Protein AF-A0AA38MMP4-F1 (afdb_monomer)

Foldseek 3Di:
DDDQDPVNVVVVCVCVVVQKDWADPDAAPVRDDPDTDIDHPPKDKHKDFDPDDPDDADRRDTHIDMDTDDPDPPPPPPPPPPPDDDDPVVPDPPVVVVVVVVPDDPVPD

Solvent-accessible surface area (backbone atoms only — not comparable to full-atom values): 7325 Å² total; per-residue (Å²): 132,86,80,76,49,74,66,54,52,54,49,52,51,53,28,61,75,66,53,36,41,80,62,54,81,72,56,24,83,80,76,42,74,81,70,85,42,74,43,45,74,87,55,54,62,52,65,47,73,54,90,78,65,98,56,91,76,49,63,78,58,64,55,73,39,72,50,70,66,78,88,73,82,72,79,79,74,68,82,75,63,84,84,55,89,80,78,66,68,93,74,54,63,57,71,59,51,55,56,51,58,73,70,55,83,65,90,89,114

Nearest PDB structures (foldseek):
  6hiv-assembly1_DH  TM=1.834E-01  e=3.425E+00  Trypanosoma brucei brucei

Structure (mmCIF, N/CA/C/O backbone):
data_AF-A0AA38MMP4-F1
#
_entry.id   AF-A0AA38MMP4-F1
#
loop_
_atom_site.group_PDB
_atom_site.id
_atom_site.type_symbol
_atom_site.label_atom_id
_atom_site.label_alt_id
_atom_site.label_comp_i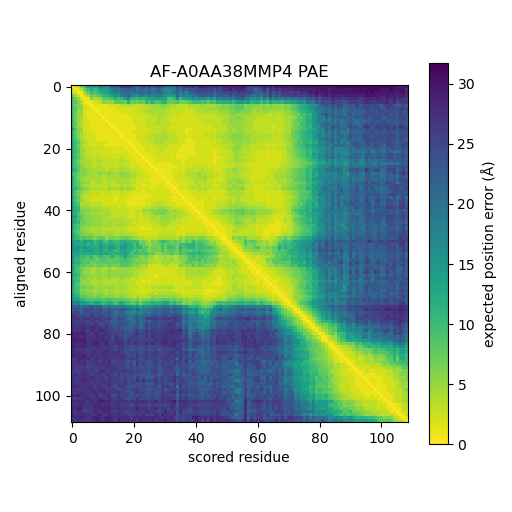d
_atom_site.label_asym_id
_atom_site.label_entity_id
_atom_site.label_seq_id
_atom_site.pdbx_PDB_ins_code
_atom_site.Cartn_x
_atom_site.Cartn_y
_atom_site.Cartn_z
_atom_site.occupancy
_atom_site.B_iso_or_equiv
_atom_site.auth_seq_id
_atom_site.auth_comp_id
_atom_site.auth_asym_id
_atom_site.auth_atom_id
_atom_site.pdbx_PDB_model_num
ATOM 1 N N . MET A 1 1 ? -15.309 -1.506 25.706 1.00 39.66 1 MET A N 1
ATOM 2 C CA . MET A 1 1 ? -14.168 -2.327 25.247 1.00 39.66 1 MET A CA 1
ATOM 3 C C . MET A 1 1 ? -14.680 -3.248 24.156 1.00 39.66 1 MET A C 1
ATOM 5 O O . MET A 1 1 ? -15.533 -4.074 24.450 1.00 39.66 1 MET A O 1
ATOM 9 N N . ALA A 1 2 ? -14.272 -3.042 22.904 1.00 48.97 2 ALA A N 1
ATOM 10 C CA . ALA A 1 2 ? -14.701 -3.901 21.803 1.00 48.97 2 ALA A CA 1
ATOM 11 C C . ALA A 1 2 ? -14.004 -5.264 21.924 1.00 48.97 2 ALA A C 1
ATOM 13 O O . ALA A 1 2 ? -12.783 -5.330 22.045 1.00 48.97 2 ALA A O 1
ATOM 14 N N . THR A 1 3 ? -14.778 -6.344 21.938 1.00 51.62 3 THR A N 1
ATOM 15 C CA . THR A 1 3 ? -14.273 -7.721 21.940 1.00 51.62 3 THR A CA 1
ATOM 16 C C . THR A 1 3 ? -13.547 -7.993 20.622 1.00 51.62 3 THR A C 1
ATOM 18 O O . THR A 1 3 ? -14.164 -7.871 19.560 1.00 51.62 3 THR A O 1
ATOM 21 N N . SER A 1 4 ? -12.254 -8.336 20.658 1.00 65.44 4 SER A N 1
ATOM 22 C CA . SER A 1 4 ? -11.510 -8.665 19.438 1.00 65.44 4 SER A CA 1
ATOM 23 C C . SER A 1 4 ? -12.088 -9.934 18.806 1.00 65.44 4 SER A C 1
ATOM 25 O O . SER A 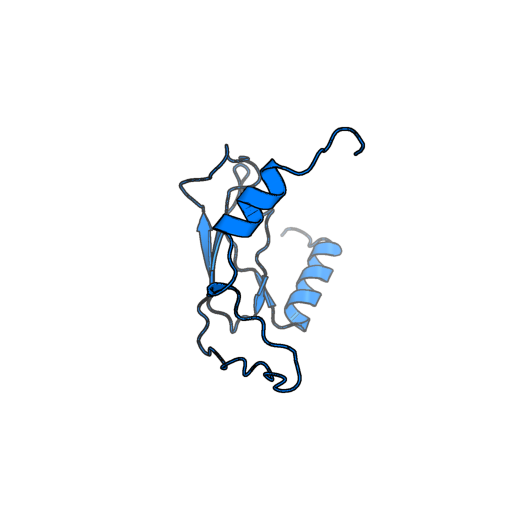1 4 ? -12.324 -10.936 19.481 1.00 65.44 4 SER A O 1
ATOM 27 N N . SER A 1 5 ? -12.363 -9.894 17.501 1.00 84.88 5 SER A N 1
ATOM 28 C CA . SER A 1 5 ? -12.819 -11.085 16.777 1.00 84.88 5 SER A CA 1
ATOM 29 C C . SER A 1 5 ? -11.693 -12.124 16.699 1.00 84.88 5 SER A C 1
ATOM 31 O O . SER A 1 5 ? -10.516 -11.759 16.729 1.00 84.88 5 SER A O 1
ATOM 33 N N . SER A 1 6 ? -12.021 -13.409 16.520 1.00 90.50 6 SER A N 1
ATOM 34 C CA . SER A 1 6 ? -11.009 -14.466 16.336 1.00 90.50 6 SER A CA 1
ATOM 35 C C . SER A 1 6 ? -10.036 -14.160 15.189 1.00 90.50 6 SER A C 1
ATOM 37 O O . SER A 1 6 ? -8.842 -14.426 15.302 1.00 90.50 6 SER A O 1
ATOM 39 N N . LYS A 1 7 ? -10.529 -13.527 14.116 1.00 92.19 7 LYS A N 1
ATOM 40 C CA . LYS A 1 7 ? -9.718 -13.066 12.980 1.00 92.19 7 LYS A CA 1
ATOM 41 C C . LYS A 1 7 ? -8.766 -11.940 13.374 1.00 92.19 7 LYS A C 1
ATOM 43 O O . LYS A 1 7 ? -7.614 -11.953 12.961 1.00 92.19 7 LYS A O 1
ATOM 48 N N . THR A 1 8 ? -9.232 -10.992 14.185 1.00 91.31 8 THR A N 1
ATOM 49 C CA . THR A 1 8 ? -8.406 -9.888 14.693 1.00 91.31 8 THR A CA 1
ATOM 50 C C . THR A 1 8 ? -7.266 -10.430 15.544 1.00 91.31 8 THR A C 1
ATOM 52 O O . THR A 1 8 ? -6.122 -10.056 15.331 1.00 91.31 8 THR A O 1
ATOM 55 N N . THR A 1 9 ? -7.559 -11.359 16.454 1.00 95.00 9 THR A N 1
ATOM 56 C CA . THR A 1 9 ? -6.532 -11.993 17.288 1.00 95.00 9 THR A CA 1
ATOM 57 C C . THR A 1 9 ? -5.530 -12.782 16.443 1.00 95.00 9 THR A C 1
ATOM 59 O O . THR A 1 9 ? -4.330 -12.661 16.657 1.00 95.00 9 THR A O 1
ATOM 62 N N . ALA A 1 10 ? -5.993 -13.546 15.447 1.00 96.19 10 ALA A N 1
ATOM 63 C CA . ALA A 1 10 ? -5.103 -14.277 14.546 1.00 96.19 10 ALA A CA 1
ATOM 64 C C . ALA A 1 10 ? -4.190 -13.342 13.736 1.00 96.19 10 ALA A C 1
ATOM 66 O O . ALA A 1 10 ? -3.001 -13.622 13.597 1.00 96.19 10 ALA A O 1
ATOM 67 N N . LEU A 1 11 ? -4.730 -12.223 13.241 1.00 94.00 11 LEU A N 1
ATOM 68 C CA . LEU A 1 11 ? -3.950 -11.211 12.536 1.00 94.00 11 LEU A CA 1
ATOM 69 C C . LEU A 1 11 ? -2.907 -10.574 13.459 1.00 94.00 11 LEU A C 1
ATOM 71 O O . LEU A 1 11 ? -1.745 -10.520 13.084 1.00 94.00 11 LEU A O 1
ATOM 75 N N . LEU A 1 12 ? -3.294 -10.138 14.661 1.00 94.75 12 LEU A N 1
ATOM 76 C CA . LEU A 1 12 ? -2.362 -9.536 15.621 1.00 94.75 12 LEU A CA 1
ATOM 77 C C . LEU A 1 12 ? -1.233 -10.506 15.985 1.00 94.75 12 LEU A C 1
ATOM 79 O O . LEU A 1 12 ? -0.071 -10.142 15.876 1.00 94.75 12 LEU A O 1
ATOM 83 N N . ASN A 1 13 ? -1.559 -11.770 16.266 1.00 96.31 13 ASN A N 1
ATOM 84 C CA . ASN A 1 13 ? -0.550 -12.797 16.526 1.00 96.31 13 ASN A CA 1
ATOM 85 C C . ASN A 1 13 ? 0.406 -12.988 15.339 1.00 96.31 13 ASN A C 1
ATOM 87 O O . ASN A 1 13 ? 1.601 -13.187 15.538 1.00 96.31 13 ASN A O 1
ATOM 91 N N . PHE A 1 14 ? -0.107 -12.951 14.104 1.00 96.06 14 PHE A N 1
ATOM 92 C CA . PHE A 1 14 ? 0.722 -13.039 12.903 1.00 96.06 14 PHE A CA 1
ATOM 93 C C . PHE A 1 14 ? 1.666 -11.837 12.775 1.00 96.06 14 PHE A C 1
ATOM 95 O O . PHE A 1 14 ? 2.835 -12.021 12.437 1.00 96.06 14 PHE A O 1
ATOM 102 N N . LEU A 1 15 ? 1.178 -10.626 13.045 1.00 96.44 15 LEU A N 1
ATOM 103 C CA . LEU A 1 15 ? 1.994 -9.415 12.997 1.00 96.44 15 LEU A CA 1
ATOM 104 C C . LEU A 1 15 ? 3.089 -9.445 14.061 1.00 96.44 15 LEU A C 1
ATOM 106 O O . LEU A 1 15 ? 4.262 -9.291 13.723 1.00 96.44 15 LEU A O 1
ATOM 110 N N . ASP A 1 16 ? 2.718 -9.759 15.300 1.00 95.56 16 ASP A N 1
ATOM 111 C CA . ASP A 1 16 ? 3.638 -9.841 16.432 1.00 95.56 16 ASP A CA 1
ATOM 112 C C . ASP A 1 16 ? 4.719 -10.905 16.195 1.00 95.56 16 ASP A C 1
ATOM 114 O O . ASP A 1 16 ? 5.907 -10.638 16.369 1.00 95.56 16 ASP A O 1
ATOM 118 N N . PHE A 1 17 ? 4.330 -12.098 15.726 1.00 97.06 17 PHE A N 1
ATOM 119 C CA . PHE A 1 17 ? 5.267 -13.192 15.445 1.00 97.06 17 PHE A CA 1
ATOM 120 C C . PHE A 1 17 ? 6.314 -12.825 14.383 1.00 97.06 17 PHE A C 1
ATOM 122 O O . PHE A 1 17 ? 7.448 -13.295 14.450 1.00 97.06 17 PHE A O 1
ATOM 129 N N . ASN A 1 18 ? 5.946 -11.991 13.408 1.00 96.56 18 ASN A N 1
ATOM 130 C CA . ASN A 1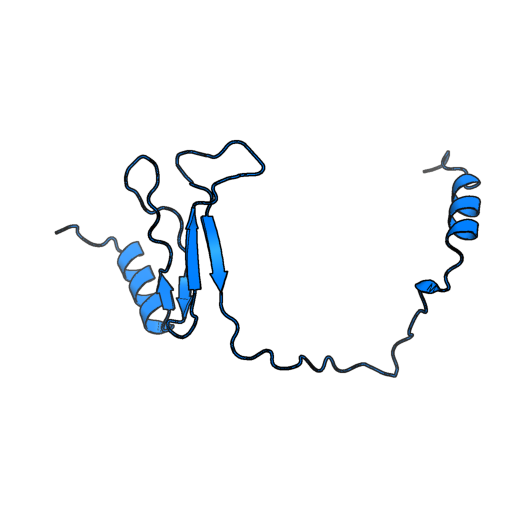 18 ? 6.828 -11.579 12.314 1.00 96.56 18 ASN A CA 1
ATOM 131 C C . ASN A 1 18 ? 7.473 -10.199 12.538 1.00 96.56 18 ASN A C 1
ATOM 133 O O . ASN A 1 18 ? 8.121 -9.689 11.622 1.00 96.56 18 ASN A O 1
ATOM 137 N N . CYS A 1 19 ? 7.304 -9.586 13.717 1.00 95.31 19 CYS A N 1
ATOM 138 C CA . CYS A 1 19 ? 7.762 -8.222 14.012 1.00 95.31 19 CYS A CA 1
ATOM 139 C C . CYS A 1 19 ? 7.264 -7.185 12.983 1.00 95.31 19 CYS A C 1
ATOM 141 O O . CYS A 1 19 ? 8.003 -6.292 12.557 1.00 95.31 19 CYS A O 1
ATOM 143 N N . LEU A 1 20 ? 6.014 -7.337 12.545 1.00 96.25 20 LEU A N 1
ATOM 144 C CA . LEU A 1 20 ? 5.356 -6.450 11.596 1.00 96.25 20 LEU A CA 1
ATOM 145 C C . LEU A 1 20 ? 4.424 -5.488 12.329 1.00 96.25 20 LEU A C 1
ATOM 147 O O . LEU A 1 20 ? 3.783 -5.844 13.313 1.00 96.25 20 LEU A O 1
ATOM 151 N N . CYS A 1 21 ? 4.270 -4.289 11.785 1.00 94.81 21 CYS A N 1
ATOM 152 C CA . CYS A 1 21 ? 3.335 -3.291 12.271 1.00 94.81 21 CYS A CA 1
ATOM 153 C C . CYS A 1 21 ? 2.488 -2.731 11.127 1.00 94.81 21 CYS A C 1
ATOM 155 O O . CYS A 1 21 ? 2.882 -2.713 9.957 1.00 94.81 21 CYS A O 1
ATOM 157 N N . GLN A 1 22 ? 1.296 -2.262 11.480 1.00 95.00 22 GLN A N 1
ATOM 158 C CA . GLN A 1 22 ? 0.409 -1.569 10.561 1.00 95.00 22 GLN A CA 1
ATOM 159 C C . GLN A 1 22 ? 0.799 -0.077 10.527 1.00 95.00 22 GLN A C 1
ATOM 161 O O . GLN A 1 22 ? 0.941 0.553 11.577 1.00 95.00 22 GLN A O 1
ATOM 166 N N . LYS A 1 23 ? 1.005 0.483 9.329 1.00 95.38 23 LYS A N 1
ATOM 167 C CA . LYS A 1 23 ? 1.423 1.882 9.117 1.00 95.38 23 LYS A CA 1
ATOM 168 C C . LYS A 1 23 ? 0.277 2.816 8.715 1.00 95.38 23 LYS A C 1
ATOM 170 O O . LYS A 1 23 ? 0.308 3.991 9.079 1.00 95.38 23 LYS A O 1
ATOM 175 N N . ASN A 1 24 ? -0.712 2.333 7.958 1.00 95.88 24 ASN A N 1
ATOM 176 C CA . ASN A 1 24 ? -1.800 3.176 7.454 1.00 95.88 24 ASN A CA 1
ATOM 177 C C . ASN A 1 24 ? -2.786 3.586 8.564 1.00 95.88 24 ASN A C 1
ATOM 179 O O . ASN A 1 24 ? -3.463 2.747 9.148 1.00 95.88 24 ASN A O 1
ATOM 183 N N . LYS A 1 25 ? -2.954 4.888 8.791 1.00 95.00 25 LYS A N 1
ATOM 184 C CA . LYS A 1 25 ? -3.917 5.430 9.770 1.00 95.00 25 LYS A CA 1
ATOM 185 C C . LYS A 1 25 ? -5.085 6.182 9.128 1.00 95.00 25 LYS A C 1
ATOM 187 O O . LYS A 1 25 ? -5.870 6.799 9.841 1.00 95.00 25 LYS A O 1
ATOM 192 N N . ILE A 1 26 ? -5.186 6.165 7.801 1.00 94.81 26 ILE A N 1
ATOM 193 C CA . ILE A 1 26 ? -6.197 6.919 7.063 1.00 94.81 26 ILE A CA 1
ATOM 194 C C . ILE A 1 26 ? -7.515 6.153 7.103 1.00 94.81 26 ILE A C 1
ATOM 196 O O . ILE A 1 26 ? -7.594 4.995 6.695 1.00 94.81 26 ILE A O 1
ATOM 200 N N . LEU A 1 27 ? -8.539 6.819 7.627 1.00 95.00 27 LEU A N 1
ATOM 201 C CA . LEU A 1 27 ? -9.897 6.304 7.703 1.00 95.00 27 LEU A CA 1
ATOM 202 C C . LEU A 1 27 ? -10.673 6.706 6.448 1.00 95.00 27 LEU A C 1
ATOM 204 O O . LEU A 1 27 ? -10.423 7.757 5.855 1.00 95.00 27 LEU A O 1
ATOM 208 N N . ASN A 1 28 ? -11.631 5.874 6.059 1.00 93.62 28 ASN A N 1
ATOM 209 C CA . ASN A 1 28 ? -12.578 6.223 5.008 1.00 93.62 28 ASN A CA 1
ATOM 210 C C . ASN A 1 28 ? -13.682 7.169 5.517 1.00 93.62 28 ASN A C 1
ATOM 212 O O . ASN A 1 28 ? -13.692 7.568 6.681 1.00 93.62 28 ASN A O 1
ATOM 216 N N . LEU A 1 29 ? -14.657 7.475 4.654 1.00 93.25 29 LEU A N 1
ATOM 217 C CA . LEU A 1 29 ? -15.784 8.372 4.960 1.00 93.25 29 LEU A CA 1
ATOM 218 C C . LEU A 1 29 ? -16.620 7.969 6.196 1.00 93.25 29 LEU A C 1
ATOM 220 O O . LEU A 1 29 ? -17.363 8.789 6.725 1.00 93.25 29 LEU A O 1
ATOM 224 N N . ASN A 1 30 ? -16.527 6.707 6.630 1.00 95.81 30 ASN A N 1
ATOM 225 C CA . ASN A 1 30 ? -17.275 6.139 7.751 1.00 95.81 30 ASN A CA 1
ATOM 226 C C . ASN A 1 30 ? -16.410 5.963 9.014 1.00 95.81 30 ASN A C 1
ATOM 228 O O . ASN A 1 30 ? -16.765 5.152 9.873 1.00 95.81 30 ASN A O 1
ATOM 232 N N . ASP A 1 31 ? -15.256 6.632 9.099 1.00 94.81 31 ASP A N 1
ATOM 233 C CA . ASP A 1 31 ? -14.274 6.485 10.183 1.00 94.81 31 ASP A CA 1
ATOM 234 C C . ASP A 1 31 ? -13.762 5.041 10.357 1.00 94.81 31 ASP A C 1
ATOM 236 O O . ASP A 1 31 ? -13.431 4.591 11.459 1.00 94.81 31 ASP A O 1
ATOM 240 N N . ARG A 1 32 ? -13.699 4.274 9.259 1.00 93.56 32 ARG A N 1
ATOM 241 C CA . ARG A 1 32 ? -13.216 2.884 9.263 1.00 93.56 32 ARG A CA 1
ATOM 242 C C . ARG A 1 32 ? -11.879 2.763 8.551 1.00 93.56 32 ARG A C 1
ATOM 244 O O . ARG A 1 32 ? -11.697 3.288 7.457 1.00 93.56 32 ARG A O 1
ATOM 251 N N . LEU A 1 33 ? -10.979 1.991 9.153 1.00 92.50 33 LEU A N 1
ATOM 252 C CA . LEU A 1 33 ? -9.737 1.545 8.533 1.00 92.50 33 LEU A CA 1
ATOM 253 C C . LEU A 1 33 ? -9.992 0.211 7.824 1.00 92.50 33 LEU A C 1
ATOM 255 O O . LEU A 1 33 ? -10.129 -0.820 8.485 1.00 92.50 33 LEU A O 1
ATOM 259 N N . LEU A 1 34 ? -10.099 0.237 6.496 1.00 92.00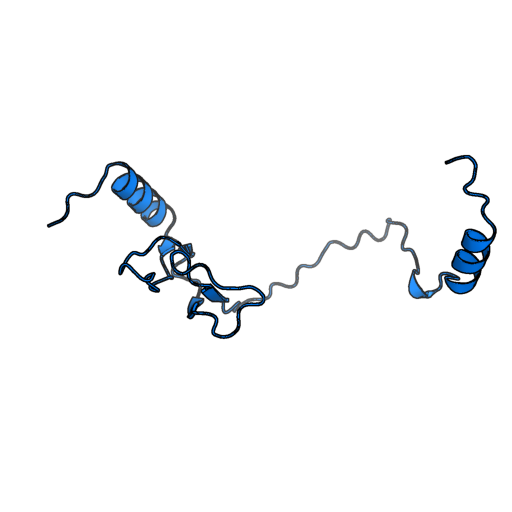 34 LEU A N 1
ATOM 260 C CA . LEU A 1 34 ? -10.318 -0.969 5.686 1.00 92.00 34 LEU A CA 1
ATOM 261 C C . LEU A 1 34 ? -9.037 -1.451 5.004 1.00 92.00 34 LEU A C 1
ATOM 263 O O . LEU A 1 34 ? -8.836 -2.656 4.861 1.00 92.00 34 LEU A O 1
ATOM 267 N N . ASP A 1 35 ? -8.152 -0.520 4.661 1.00 92.75 35 ASP A N 1
ATOM 268 C CA . ASP A 1 35 ? -6.922 -0.805 3.936 1.00 92.75 35 ASP A CA 1
ATOM 269 C C . ASP A 1 35 ? -5.732 -0.900 4.897 1.00 92.75 35 ASP A C 1
ATOM 271 O O . ASP A 1 35 ? -5.481 -0.013 5.723 1.00 92.75 35 ASP A O 1
ATOM 275 N N . LEU A 1 36 ? -4.981 -1.998 4.804 1.00 94.12 36 LEU A N 1
ATOM 276 C CA . LEU A 1 36 ? -3.847 -2.281 5.678 1.00 94.12 36 LEU A CA 1
ATOM 277 C C . LEU A 1 36 ? -2.536 -2.166 4.904 1.00 94.12 36 LEU A C 1
ATOM 279 O O . LEU A 1 36 ? -2.324 -2.866 3.920 1.00 94.12 36 LEU A O 1
ATOM 283 N N . ILE A 1 37 ? -1.627 -1.335 5.410 1.00 95.56 37 ILE A N 1
ATOM 284 C CA . ILE A 1 37 ? -0.230 -1.301 4.972 1.00 95.56 37 ILE A CA 1
ATOM 285 C C . ILE A 1 37 ? 0.595 -1.859 6.118 1.00 95.56 37 ILE A C 1
ATOM 287 O O . ILE A 1 37 ? 0.588 -1.288 7.208 1.00 95.56 37 ILE A O 1
ATOM 291 N N . ILE A 1 38 ? 1.250 -2.993 5.888 1.00 95.81 38 ILE A N 1
ATOM 292 C CA . ILE A 1 38 ? 1.953 -3.761 6.915 1.00 95.81 38 ILE A CA 1
ATOM 293 C C . ILE A 1 38 ? 3.416 -3.886 6.512 1.00 95.81 38 ILE A C 1
ATOM 295 O O . ILE A 1 38 ? 3.722 -4.289 5.392 1.00 95.81 38 ILE A O 1
ATOM 299 N N . THR A 1 39 ? 4.320 -3.548 7.424 1.00 94.75 39 THR A N 1
ATOM 300 C CA . THR A 1 39 ? 5.765 -3.646 7.198 1.00 94.75 39 THR A CA 1
ATOM 301 C C . THR A 1 39 ? 6.501 -3.849 8.517 1.00 94.75 39 THR A C 1
ATOM 303 O O . THR A 1 39 ? 5.911 -3.711 9.584 1.00 94.75 39 THR A O 1
ATOM 306 N N . SER A 1 40 ? 7.782 -4.197 8.455 1.00 93.25 40 SER A N 1
ATOM 307 C CA . SER A 1 40 ? 8.630 -4.303 9.645 1.00 93.25 40 SER A CA 1
ATOM 308 C C . SER A 1 40 ? 8.740 -2.954 10.361 1.00 93.25 40 SER A C 1
ATOM 310 O O . SER A 1 40 ? 8.808 -1.904 9.716 1.00 93.25 40 SER A O 1
ATOM 312 N N . ASP A 1 41 ? 8.855 -2.969 11.689 1.00 87.25 41 ASP A N 1
ATOM 313 C CA . ASP A 1 41 ? 9.142 -1.760 12.475 1.00 87.25 41 ASP A CA 1
ATOM 314 C C . ASP A 1 41 ? 10.456 -1.077 12.071 1.00 87.25 41 ASP A C 1
ATOM 316 O O . ASP A 1 41 ? 10.583 0.141 12.184 1.00 87.25 41 ASP A O 1
ATOM 320 N N . SER A 1 42 ? 11.414 -1.841 11.541 1.00 88.56 42 SER A N 1
ATOM 321 C CA . SER A 1 42 ? 12.688 -1.313 11.043 1.00 88.56 42 SER A CA 1
ATOM 322 C C . SER A 1 42 ? 12.573 -0.526 9.734 1.00 88.56 42 SER A C 1
ATOM 324 O O . SER A 1 42 ? 13.527 0.155 9.352 1.00 88.56 42 SER A O 1
ATOM 326 N N . ILE A 1 43 ? 11.437 -0.626 9.038 1.00 89.56 43 ILE A N 1
ATOM 327 C CA . ILE A 1 43 ? 11.189 0.086 7.790 1.00 89.56 43 ILE A CA 1
ATOM 328 C C . ILE A 1 43 ? 10.508 1.415 8.116 1.00 89.56 43 ILE A C 1
ATOM 330 O O . ILE A 1 43 ? 9.390 1.469 8.640 1.00 89.56 43 ILE A O 1
ATOM 334 N N . ASP A 1 44 ? 11.215 2.489 7.780 1.00 90.94 44 ASP A N 1
ATOM 335 C CA . ASP A 1 44 ? 10.709 3.850 7.851 1.00 90.94 44 ASP A CA 1
ATOM 336 C C . ASP A 1 44 ? 9.782 4.079 6.655 1.00 90.94 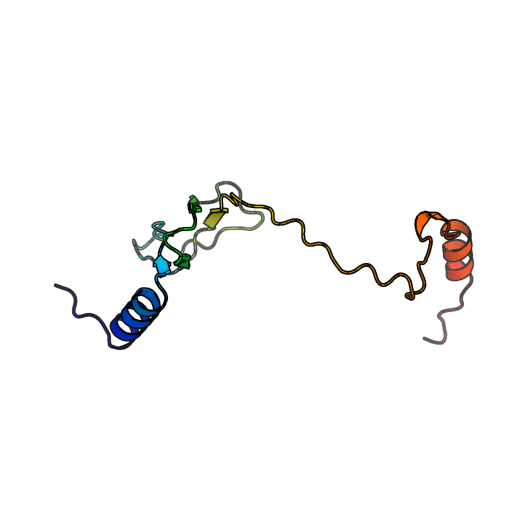44 ASP A C 1
ATOM 338 O O . ASP A 1 44 ? 10.223 4.084 5.502 1.00 90.94 44 ASP A O 1
ATOM 342 N N . ALA A 1 45 ? 8.484 4.141 6.947 1.00 93.38 45 ALA A N 1
ATOM 343 C CA . ALA A 1 45 ? 7.429 4.250 5.958 1.00 93.38 45 ALA A CA 1
ATOM 344 C C . ALA A 1 45 ? 6.403 5.296 6.386 1.00 93.38 45 ALA A C 1
ATOM 346 O O . ALA A 1 45 ? 5.900 5.260 7.515 1.00 93.38 45 ALA A O 1
ATOM 347 N N . THR A 1 46 ? 6.063 6.186 5.464 1.00 94.12 46 THR A N 1
ATOM 348 C CA . THR A 1 46 ? 5.013 7.192 5.619 1.00 94.12 46 THR A CA 1
ATOM 349 C C . THR A 1 46 ? 3.830 6.809 4.741 1.00 94.12 46 THR A C 1
ATOM 351 O O . THR A 1 46 ? 3.993 6.206 3.683 1.00 94.12 46 THR A O 1
ATOM 354 N N . VAL A 1 47 ? 2.619 7.108 5.209 1.00 95.62 47 VAL A N 1
ATOM 355 C CA . VAL A 1 47 ? 1.385 6.872 4.456 1.00 95.62 47 VAL A CA 1
ATOM 356 C C . VAL A 1 47 ? 0.573 8.158 4.470 1.00 95.62 47 VAL A C 1
ATOM 358 O O . VAL A 1 47 ? 0.312 8.717 5.538 1.00 95.62 47 VAL A O 1
ATOM 361 N N . SER A 1 48 ? 0.176 8.614 3.292 1.00 94.75 48 SER A N 1
ATOM 362 C CA . SER A 1 48 ? -0.628 9.810 3.054 1.00 94.75 48 SER A CA 1
ATOM 363 C C . SER A 1 48 ? -1.808 9.469 2.140 1.00 94.75 48 SER A C 1
ATOM 365 O O . SER A 1 48 ? -1.846 8.424 1.491 1.00 94.75 48 SER A O 1
ATOM 367 N N . ARG A 1 49 ? -2.826 10.336 2.116 1.00 92.88 49 ARG A N 1
ATOM 368 C CA . ARG A 1 49 ? -3.899 10.230 1.124 1.00 92.88 49 ARG A CA 1
ATOM 369 C C . ARG A 1 49 ? -3.422 10.914 -0.148 1.00 92.88 49 ARG A C 1
ATOM 371 O O . ARG A 1 49 ? -2.917 12.036 -0.078 1.00 92.88 49 ARG A O 1
ATOM 378 N N . LYS A 1 50 ? -3.618 10.272 -1.294 1.00 89.69 50 LYS A N 1
ATOM 379 C CA . LYS A 1 50 ? -3.295 10.867 -2.586 1.00 89.69 50 LYS 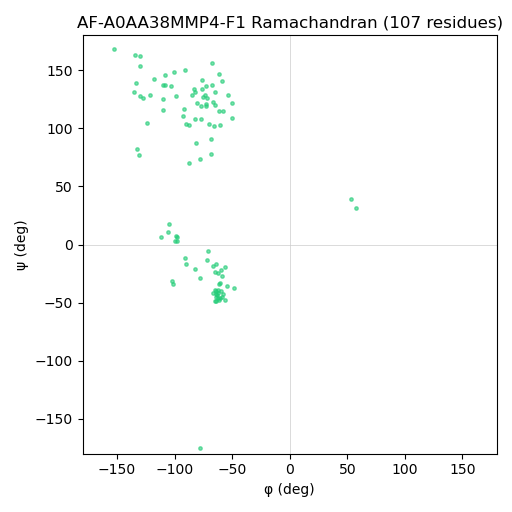A CA 1
ATOM 380 C C . LYS A 1 50 ? -4.327 11.939 -2.938 1.00 89.69 50 LYS A C 1
ATOM 382 O O . LYS A 1 50 ? -5.525 11.688 -2.883 1.00 89.69 50 LYS A O 1
ATOM 387 N N . ILE A 1 51 ? -3.850 13.134 -3.282 1.00 82.88 51 ILE A N 1
ATOM 388 C CA . ILE A 1 51 ? -4.696 14.322 -3.501 1.00 82.88 51 ILE A CA 1
ATOM 389 C C . ILE A 1 51 ? -5.147 14.440 -4.972 1.00 82.88 51 ILE A C 1
ATOM 391 O O . ILE A 1 51 ? -6.117 15.132 -5.258 1.00 82.88 51 ILE A O 1
ATOM 395 N N . ASP A 1 52 ? -4.481 13.733 -5.890 1.00 85.31 52 ASP A N 1
ATOM 396 C CA . ASP A 1 52 ? -4.768 13.749 -7.332 1.00 85.31 52 ASP A CA 1
ATOM 397 C C . ASP A 1 52 ? -4.834 12.312 -7.894 1.00 85.31 52 ASP A C 1
ATOM 399 O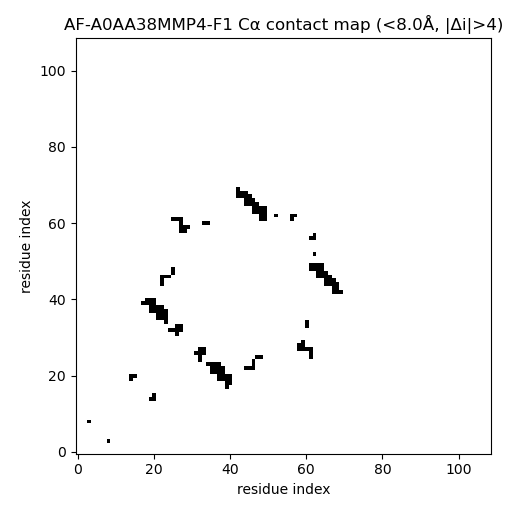 O . ASP A 1 52 ? -3.821 11.753 -8.345 1.00 85.31 52 ASP A O 1
ATOM 403 N N . PRO A 1 53 ? -5.979 11.623 -7.744 1.00 80.12 53 PRO A N 1
ATOM 404 C CA . PRO A 1 53 ? -6.161 10.278 -8.269 1.00 80.12 53 PRO A CA 1
ATOM 405 C C . PRO A 1 53 ? -6.396 10.310 -9.790 1.00 80.12 53 PRO A C 1
ATOM 407 O O . PRO A 1 53 ? -7.102 11.160 -10.316 1.00 80.12 53 PRO A O 1
ATOM 410 N N . VAL A 1 54 ? -5.827 9.337 -10.513 1.00 82.81 54 VAL A N 1
ATOM 411 C CA . VAL A 1 54 ? -5.939 9.226 -11.989 1.00 82.81 54 VAL A CA 1
ATOM 412 C C . VAL A 1 54 ? -7.374 8.908 -12.446 1.00 82.81 54 VAL A C 1
ATOM 414 O O . VAL A 1 54 ? -7.720 9.086 -13.611 1.00 82.81 54 VAL A O 1
ATOM 417 N N . VAL A 1 55 ? -8.203 8.415 -11.527 1.00 87.19 55 VAL A N 1
ATOM 418 C CA . VAL A 1 55 ? -9.610 8.057 -11.727 1.00 87.19 55 VAL A CA 1
ATOM 419 C C . VAL A 1 55 ? -10.436 8.602 -10.566 1.00 87.19 55 VAL A C 1
ATOM 421 O O . VAL A 1 55 ? -9.880 8.900 -9.508 1.00 87.19 55 VAL A O 1
ATOM 424 N N . ASP A 1 56 ? -11.753 8.681 -10.746 1.00 88.31 56 ASP A N 1
ATOM 425 C CA . ASP A 1 56 ? -12.671 9.054 -9.669 1.00 88.31 56 ASP A CA 1
ATOM 426 C C . ASP A 1 56 ? -12.465 8.151 -8.442 1.00 88.31 56 ASP A C 1
ATOM 428 O O . ASP A 1 56 ? -12.431 6.922 -8.541 1.00 88.31 56 ASP A O 1
ATOM 432 N N . GLU A 1 57 ? -12.289 8.773 -7.278 1.00 85.94 57 GLU A N 1
ATOM 433 C CA . GLU A 1 57 ? -11.948 8.074 -6.040 1.00 85.94 57 GLU A CA 1
ATOM 434 C C . GLU A 1 57 ? -13.174 7.364 -5.442 1.00 85.94 57 GLU A C 1
ATOM 436 O O . GLU A 1 57 ? -14.246 7.957 -5.292 1.00 85.94 57 GLU A O 1
ATOM 441 N N . ASP A 1 58 ? -13.005 6.103 -5.030 1.00 87.62 58 ASP A N 1
ATOM 442 C CA . ASP A 1 58 ? -13.992 5.419 -4.193 1.00 87.62 58 ASP A CA 1
ATOM 443 C C . ASP A 1 58 ? -13.940 5.997 -2.775 1.00 87.62 58 ASP A C 1
ATOM 445 O O . ASP A 1 58 ? -12.942 5.901 -2.062 1.00 87.62 58 ASP A O 1
ATOM 449 N N . SER A 1 59 ? -15.053 6.569 -2.327 1.00 85.00 59 SER A N 1
ATOM 450 C CA . SER A 1 59 ? -15.153 7.176 -1.002 1.00 85.00 59 SER A CA 1
ATOM 451 C C . SER A 1 59 ? -14.953 6.175 0.151 1.00 85.00 59 SER A C 1
ATOM 453 O O . SER A 1 59 ? -14.558 6.576 1.254 1.00 85.00 59 SER A O 1
ATOM 455 N N . HIS A 1 60 ? -15.206 4.879 -0.071 1.00 92.00 60 HIS A N 1
ATOM 456 C CA . HIS A 1 60 ? -14.996 3.827 0.930 1.00 92.00 60 HIS A CA 1
ATOM 457 C C . HIS A 1 60 ? -13.546 3.340 0.999 1.00 92.00 60 HIS A C 1
ATOM 459 O O . HIS A 1 60 ? -13.158 2.808 2.045 1.00 92.00 60 HIS A O 1
ATOM 465 N N . HIS A 1 61 ? -12.777 3.557 -0.069 1.00 90.38 61 HIS A N 1
ATOM 466 C CA . HIS A 1 61 ? -11.387 3.138 -0.235 1.00 90.38 61 HIS A CA 1
ATOM 467 C C . HIS A 1 61 ? -10.550 4.327 -0.725 1.00 90.38 61 HIS A C 1
ATOM 469 O O . HIS A 1 61 ? -10.249 4.423 -1.919 1.00 90.38 61 HIS A O 1
ATOM 475 N N . PRO A 1 62 ? -10.199 5.261 0.183 1.00 91.12 62 PRO A N 1
ATOM 476 C CA . PRO A 1 62 ? -9.428 6.435 -0.191 1.00 91.12 62 PRO A CA 1
ATOM 477 C C . PRO A 1 62 ? -8.088 6.019 -0.800 1.00 91.12 62 PRO A C 1
ATOM 479 O O . PRO A 1 62 ? -7.431 5.090 -0.327 1.00 91.12 62 PRO A O 1
ATOM 482 N N . CYS A 1 63 ? -7.659 6.730 -1.838 1.00 92.69 63 CYS A N 1
ATOM 483 C CA . CYS A 1 63 ? -6.397 6.448 -2.498 1.00 92.69 63 CYS A CA 1
ATOM 484 C C . CYS A 1 63 ? -5.240 6.743 -1.535 1.00 92.69 63 CYS A C 1
ATOM 486 O O . CYS A 1 63 ? -5.106 7.858 -1.024 1.00 92.69 63 CYS A O 1
ATOM 488 N N . LEU A 1 64 ? -4.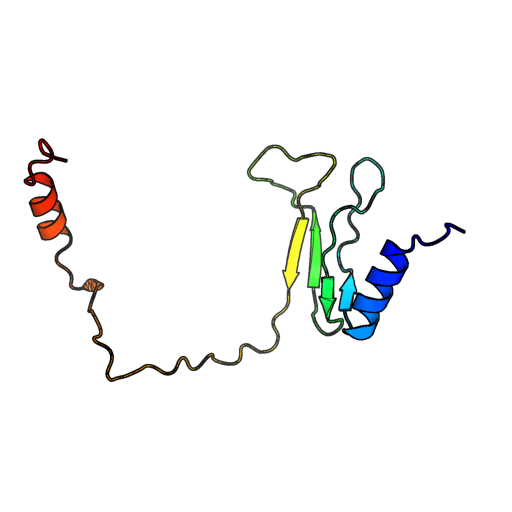401 5.739 -1.286 1.00 93.00 64 LEU A N 1
ATOM 489 C CA . LEU A 1 64 ? -3.249 5.854 -0.400 1.00 93.00 64 LEU A CA 1
ATOM 490 C C . LEU A 1 64 ? -1.969 5.985 -1.219 1.00 93.00 64 LEU A C 1
ATOM 492 O O . LEU A 1 64 ? -1.740 5.243 -2.174 1.00 93.00 64 LEU A O 1
ATOM 496 N N . GLU A 1 65 ? -1.115 6.901 -0.797 1.00 93.56 65 GLU A N 1
ATOM 497 C CA . GLU A 1 65 ? 0.273 6.991 -1.215 1.00 93.56 65 GLU A CA 1
ATOM 498 C C . GLU A 1 65 ? 1.146 6.561 -0.037 1.00 93.56 65 GLU A C 1
ATOM 500 O O . GLU A 1 65 ? 0.865 6.888 1.118 1.00 93.56 65 GLU A O 1
ATOM 505 N N . PHE A 1 66 ? 2.176 5.766 -0.312 1.00 93.62 66 PHE A N 1
ATOM 506 C CA . PHE A 1 66 ? 3.123 5.349 0.709 1.00 93.62 66 PHE A CA 1
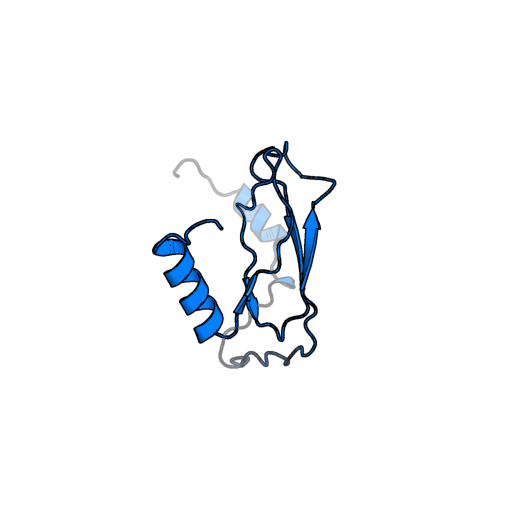ATOM 507 C C . PHE A 1 66 ? 4.545 5.507 0.198 1.00 93.62 66 PHE A C 1
ATOM 509 O O . PHE A 1 66 ? 4.854 5.175 -0.947 1.00 93.62 66 PHE A O 1
ATOM 516 N N . GLU A 1 67 ? 5.414 5.982 1.076 1.00 94.31 67 GLU A N 1
ATOM 517 C CA . GLU A 1 67 ? 6.834 6.137 0.799 1.00 94.31 67 GLU A CA 1
ATOM 518 C C . GLU A 1 67 ? 7.609 5.251 1.762 1.00 94.31 67 GLU A C 1
ATOM 520 O O . GLU A 1 67 ? 7.232 5.095 2.923 1.00 94.31 67 GLU A O 1
ATOM 525 N N . ILE A 1 68 ? 8.690 4.647 1.276 1.00 93.25 68 ILE A N 1
ATOM 526 C CA . ILE A 1 68 ? 9.572 3.808 2.083 1.00 93.25 68 ILE A CA 1
ATOM 527 C C . ILE A 1 68 ? 10.997 4.306 1.900 1.00 93.25 68 ILE A C 1
ATOM 529 O O . ILE A 1 68 ? 11.501 4.370 0.776 1.00 93.25 68 ILE A O 1
ATOM 533 N N . LEU A 1 69 ? 11.675 4.605 3.006 1.00 89.31 69 LEU A N 1
ATOM 534 C CA . LEU A 1 69 ? 13.084 4.965 2.973 1.00 89.31 69 LEU A CA 1
ATOM 535 C C . LEU A 1 69 ? 13.952 3.702 2.934 1.00 89.31 69 LEU A C 1
ATOM 537 O O . LEU A 1 69 ? 14.131 3.001 3.933 1.00 89.31 69 LEU A O 1
ATOM 541 N N . VAL A 1 70 ? 14.557 3.442 1.778 1.00 83.50 70 VAL A N 1
ATOM 542 C CA . VAL A 1 70 ? 15.518 2.348 1.602 1.00 83.50 70 VAL A CA 1
ATOM 543 C C . VAL A 1 70 ? 16.918 2.849 1.965 1.00 83.50 70 VAL A C 1
ATOM 545 O O . VAL A 1 70 ? 17.544 3.576 1.199 1.00 83.50 70 VAL A O 1
ATOM 548 N N . ARG A 1 71 ? 17.412 2.477 3.155 1.00 76.44 71 ARG A N 1
ATOM 549 C CA . ARG A 1 71 ? 18.711 2.950 3.682 1.00 76.44 71 ARG A CA 1
ATOM 550 C C . ARG A 1 71 ? 19.927 2.249 3.074 1.00 76.44 71 ARG A C 1
ATOM 552 O O . ARG A 1 71 ? 20.987 2.855 2.980 1.00 76.44 71 ARG A O 1
ATOM 559 N N . GLU A 1 72 ? 19.782 0.997 2.646 1.00 71.75 72 GLU A N 1
ATOM 560 C CA . GLU A 1 72 ? 20.859 0.229 2.019 1.00 71.75 72 GLU A CA 1
ATOM 561 C C . GLU A 1 72 ? 20.423 -0.274 0.644 1.00 71.75 72 GLU A C 1
ATOM 563 O O . GLU A 1 72 ? 19.674 -1.242 0.516 1.00 71.75 72 GLU A O 1
ATOM 568 N N . HIS A 1 73 ? 20.935 0.360 -0.409 1.00 61.50 73 HIS A N 1
ATOM 569 C CA . HIS A 1 73 ? 20.926 -0.232 -1.738 1.00 61.50 73 HIS A CA 1
ATOM 570 C C . HIS A 1 73 ? 22.102 -1.207 -1.814 1.00 61.50 73 HIS A C 1
ATOM 572 O O . HIS A 1 73 ? 23.212 -0.843 -2.208 1.00 61.50 73 HIS A O 1
ATOM 578 N N . ARG A 1 74 ? 21.889 -2.460 -1.402 1.00 62.41 74 ARG A N 1
ATOM 579 C CA . ARG A 1 74 ? 22.860 -3.510 -1.711 1.00 62.41 74 ARG A CA 1
ATOM 580 C C . ARG A 1 74 ? 22.906 -3.588 -3.232 1.00 62.41 74 ARG A C 1
ATOM 582 O O . ARG A 1 74 ? 21.884 -3.896 -3.838 1.00 62.41 74 ARG A O 1
ATOM 589 N N . GLU A 1 75 ? 24.045 -3.264 -3.849 1.00 64.19 75 GLU A N 1
ATOM 590 C CA . GLU A 1 75 ? 24.221 -3.498 -5.281 1.00 64.19 75 GLU A CA 1
ATOM 591 C C . GLU A 1 75 ? 23.826 -4.946 -5.547 1.00 64.19 75 GLU A C 1
ATOM 593 O O . GLU A 1 75 ? 24.516 -5.883 -5.127 1.00 64.19 75 GLU A O 1
ATOM 598 N N . VAL A 1 76 ? 22.686 -5.140 -6.209 1.00 62.69 76 VAL A N 1
ATOM 599 C CA . VAL A 1 76 ? 22.342 -6.439 -6.752 1.00 62.69 76 VAL A CA 1
ATOM 600 C C . VAL A 1 76 ? 23.351 -6.642 -7.864 1.00 62.69 76 VAL A C 1
ATOM 602 O O . VAL A 1 76 ? 23.167 -6.209 -8.998 1.00 62.69 76 VAL A O 1
ATOM 605 N N . ARG A 1 77 ? 24.482 -7.256 -7.518 1.00 62.69 77 ARG A N 1
ATOM 606 C CA . ARG A 1 77 ? 25.412 -7.808 -8.490 1.00 62.69 77 ARG A CA 1
ATOM 607 C C . ARG A 1 77 ? 24.693 -8.991 -9.113 1.00 62.69 77 ARG A C 1
ATOM 609 O O . ARG A 1 77 ? 24.907 -10.137 -8.719 1.00 62.69 77 ARG A O 1
ATOM 616 N N . PHE A 1 78 ? 23.776 -8.702 -10.035 1.00 66.19 78 PHE A N 1
ATOM 617 C CA . PHE A 1 78 ? 23.251 -9.706 -10.938 1.00 66.19 78 PHE A CA 1
ATOM 618 C C . PHE A 1 78 ? 24.472 -10.403 -11.520 1.00 66.19 78 PHE A C 1
ATOM 620 O O . PHE A 1 78 ? 25.368 -9.743 -12.053 1.00 66.19 78 PHE A O 1
ATOM 627 N N . LYS A 1 79 ? 24.560 -11.723 -11.341 1.00 64.31 79 LYS A N 1
ATOM 628 C CA . LYS A 1 79 ? 25.603 -12.500 -12.000 1.00 64.31 79 LYS A CA 1
ATOM 629 C C . LYS A 1 79 ? 25.379 -12.308 -13.492 1.00 64.31 79 LYS A C 1
ATOM 631 O O . LYS A 1 79 ? 24.442 -12.865 -14.053 1.00 64.31 79 LYS A O 1
ATOM 636 N N . THR A 1 80 ? 26.191 -11.466 -14.115 1.00 62.25 80 THR A N 1
ATOM 637 C CA . THR A 1 80 ? 26.212 -11.342 -15.561 1.00 62.25 80 THR A CA 1
ATOM 638 C C . THR A 1 80 ? 26.819 -12.628 -16.078 1.00 62.25 80 THR A C 1
ATOM 640 O O . THR A 1 80 ? 28.020 -12.869 -15.964 1.00 62.25 80 THR A O 1
ATOM 643 N N . ASP A 1 81 ? 25.962 -13.502 -16.590 1.00 65.94 81 ASP A N 1
ATOM 644 C CA . ASP A 1 81 ? 26.421 -14.667 -17.314 1.00 65.94 81 ASP A CA 1
ATOM 645 C C . ASP A 1 81 ? 27.105 -14.182 -18.597 1.00 65.94 81 ASP A C 1
ATOM 647 O O . ASP A 1 81 ? 26.457 -13.765 -19.560 1.00 65.94 81 ASP A O 1
ATOM 651 N N . ASN A 1 82 ? 28.438 -14.183 -18.597 1.00 65.25 82 ASN A N 1
ATOM 652 C CA . ASN A 1 82 ? 29.227 -13.824 -19.771 1.00 65.25 82 ASN A CA 1
ATOM 653 C C . ASN A 1 82 ? 29.151 -14.882 -20.882 1.00 65.25 82 ASN A C 1
ATOM 655 O O . ASN A 1 82 ? 29.677 -14.633 -21.963 1.00 65.25 82 ASN A O 1
ATOM 659 N N . THR A 1 83 ? 28.496 -16.023 -20.639 1.00 72.75 83 THR A N 1
ATOM 660 C CA . THR A 1 83 ? 28.224 -17.044 -21.659 1.00 72.75 83 THR A CA 1
ATOM 661 C C . THR A 1 83 ? 26.882 -16.845 -22.365 1.00 72.75 83 THR A C 1
ATOM 663 O O . THR A 1 83 ? 26.654 -17.430 -23.422 1.00 72.75 83 THR A O 1
ATOM 666 N N . SER A 1 84 ? 26.017 -15.967 -21.846 1.00 72.25 84 SER A N 1
ATOM 667 C CA . SER A 1 84 ? 24.754 -15.629 -22.502 1.00 72.25 84 SER A CA 1
ATOM 668 C C . SER A 1 84 ? 24.984 -14.760 -23.747 1.00 72.25 84 SER A C 1
ATOM 670 O O . SER A 1 84 ? 25.781 -13.817 -23.739 1.00 72.25 84 SER A O 1
ATOM 672 N N . LEU A 1 85 ? 24.277 -15.073 -24.838 1.00 78.81 85 LEU A N 1
ATOM 673 C CA . LEU A 1 85 ? 24.245 -14.241 -26.042 1.00 78.81 85 LEU A CA 1
ATOM 674 C C . LEU A 1 85 ? 23.746 -12.835 -25.680 1.00 78.81 85 LEU A C 1
ATOM 676 O O . LEU A 1 85 ? 22.595 -12.650 -25.288 1.00 78.81 85 LEU A O 1
ATOM 680 N N . LYS A 1 86 ? 24.618 -11.833 -25.832 1.00 77.94 86 LYS A N 1
ATOM 681 C CA . LYS A 1 86 ? 24.270 -10.421 -25.641 1.00 77.94 86 LYS A CA 1
ATOM 682 C C . LYS A 1 86 ? 23.865 -9.820 -26.983 1.00 77.94 86 LYS A C 1
ATOM 684 O O . LYS A 1 86 ? 24.707 -9.628 -27.859 1.00 77.94 86 LYS A O 1
ATOM 689 N N . TYR A 1 87 ? 22.587 -9.495 -27.133 1.00 80.06 87 TYR A N 1
ATOM 690 C CA . TYR A 1 87 ? 22.087 -8.791 -28.311 1.00 80.06 87 TYR A CA 1
ATOM 691 C C . TYR A 1 87 ? 22.318 -7.286 -28.173 1.00 80.06 87 TYR A C 1
ATOM 693 O O . TYR A 1 87 ? 21.993 -6.674 -27.156 1.00 80.06 87 TYR A O 1
ATOM 701 N N . GLN A 1 88 ? 22.875 -6.668 -29.214 1.00 83.12 88 GLN A N 1
ATOM 702 C CA . GLN A 1 88 ? 23.066 -5.219 -29.279 1.00 83.12 88 GLN A CA 1
ATOM 703 C C . GLN A 1 88 ? 21.805 -4.569 -29.855 1.00 83.12 88 GLN A C 1
ATOM 705 O O . GLN A 1 88 ? 21.826 -4.072 -30.977 1.00 83.12 88 GLN A O 1
ATOM 710 N N . PHE A 1 89 ? 20.708 -4.575 -29.091 1.00 81.25 89 PHE A N 1
ATOM 711 C CA . PHE A 1 89 ? 19.424 -3.990 -29.506 1.00 81.25 89 PHE A CA 1
ATOM 712 C C . PHE A 1 89 ? 19.526 -2.564 -30.079 1.00 81.25 89 PHE A C 1
ATOM 714 O O . PHE A 1 89 ? 18.859 -2.303 -31.075 1.00 81.25 89 PHE A O 1
ATOM 721 N N . PRO A 1 90 ? 20.394 -1.660 -29.572 1.00 85.62 90 PRO A N 1
ATOM 722 C CA . PRO A 1 90 ? 20.549 -0.330 -30.167 1.00 85.62 90 PRO A CA 1
ATOM 723 C C . PRO A 1 90 ? 21.094 -0.325 -31.603 1.00 85.62 90 PRO A C 1
ATOM 725 O O . PRO A 1 90 ? 20.997 0.689 -32.282 1.00 85.62 90 PRO A O 1
ATOM 728 N N . LYS A 1 91 ? 21.698 -1.431 -32.059 1.00 86.31 91 LYS A N 1
ATOM 729 C CA . LYS A 1 91 ? 22.214 -1.601 -33.426 1.00 86.31 91 LYS A CA 1
ATOM 730 C C . LYS A 1 91 ? 21.259 -2.365 -34.340 1.00 86.31 91 LYS A C 1
ATOM 732 O O . LYS A 1 91 ? 21.633 -2.668 -35.470 1.00 86.31 91 LYS A O 1
ATOM 737 N N . ALA A 1 92 ? 20.076 -2.732 -33.857 1.00 88.75 92 ALA A N 1
ATOM 738 C CA . ALA A 1 92 ? 19.088 -3.366 -34.709 1.00 88.75 92 ALA A CA 1
ATOM 739 C C . ALA A 1 92 ? 18.590 -2.358 -35.755 1.00 88.75 92 ALA A C 1
ATOM 741 O O . ALA A 1 92 ? 18.334 -1.194 -35.441 1.00 88.75 92 ALA A O 1
ATOM 742 N N . ASP A 1 93 ? 18.446 -2.812 -36.997 1.00 91.38 93 ASP A N 1
ATOM 743 C CA . ASP A 1 93 ? 17.869 -2.020 -38.080 1.00 91.38 93 ASP A CA 1
ATOM 744 C C . ASP A 1 93 ? 16.341 -1.991 -37.946 1.00 91.38 93 ASP A C 1
ATOM 746 O O . ASP A 1 93 ? 15.603 -2.673 -38.657 1.00 91.38 93 ASP A O 1
ATOM 750 N N . PHE A 1 94 ? 15.860 -1.230 -36.963 1.00 90.81 94 PHE A N 1
ATOM 751 C CA . PHE A 1 94 ? 14.430 -1.035 -36.764 1.00 90.81 94 PHE A CA 1
ATOM 752 C C . PHE A 1 94 ? 13.748 -0.433 -38.002 1.00 90.81 94 PHE A C 1
ATOM 754 O O . PHE A 1 94 ? 12.688 -0.942 -38.360 1.00 90.81 94 PHE A O 1
ATOM 761 N N . PRO A 1 95 ? 14.315 0.578 -38.697 1.00 92.56 95 PRO A N 1
ATOM 762 C CA . PRO A 1 95 ? 13.727 1.082 -39.938 1.00 92.56 95 PRO A CA 1
ATOM 763 C C . PRO A 1 95 ? 13.531 -0.008 -41.000 1.00 92.56 95 PRO A C 1
ATOM 765 O O . PRO A 1 95 ? 12.432 -0.128 -41.542 1.00 92.56 95 PRO A O 1
ATOM 768 N N . GLY A 1 96 ? 14.550 -0.835 -41.255 1.00 93.38 96 GLY A N 1
ATOM 769 C CA . GLY A 1 96 ? 14.459 -1.953 -42.195 1.00 93.38 96 GLY A CA 1
ATOM 770 C C . GLY A 1 96 ? 13.452 -3.017 -41.758 1.00 93.38 96 GLY A C 1
ATOM 771 O O . GLY A 1 96 ? 12.673 -3.501 -42.577 1.00 93.38 96 GLY A O 1
ATOM 772 N N . MET A 1 97 ? 13.391 -3.327 -40.460 1.00 91.75 97 MET A N 1
ATOM 773 C CA . MET A 1 97 ? 12.395 -4.244 -39.897 1.00 91.75 97 MET A CA 1
ATOM 774 C C . MET A 1 97 ? 10.961 -3.731 -40.097 1.00 91.75 97 MET A C 1
ATOM 776 O O . MET A 1 97 ? 10.103 -4.479 -40.558 1.00 91.75 97 MET A O 1
ATOM 780 N N . TYR A 1 98 ? 10.688 -2.459 -39.791 1.00 91.38 98 TYR A N 1
ATOM 781 C CA . TYR A 1 98 ? 9.361 -1.872 -39.995 1.00 91.38 98 TYR A CA 1
ATOM 782 C C . TYR A 1 98 ? 8.984 -1.810 -41.479 1.00 91.38 98 TYR A C 1
ATOM 784 O O . TYR A 1 98 ? 7.843 -2.111 -41.824 1.00 91.38 98 TYR A O 1
ATOM 792 N N . ALA A 1 99 ? 9.936 -1.487 -42.360 1.00 93.00 99 ALA A N 1
ATOM 793 C CA . ALA A 1 99 ? 9.722 -1.540 -43.804 1.00 93.00 99 ALA A CA 1
ATOM 794 C C . ALA A 1 99 ? 9.409 -2.970 -44.279 1.00 93.00 99 ALA A C 1
ATOM 796 O O . ALA A 1 99 ? 8.533 -3.162 -45.118 1.00 93.00 99 ALA A O 1
ATOM 797 N N . ALA A 1 100 ? 10.071 -3.985 -43.718 1.00 90.50 100 ALA A N 1
ATOM 798 C CA . ALA A 1 100 ? 9.759 -5.380 -44.008 1.00 90.50 100 ALA A CA 1
ATOM 799 C C . ALA A 1 100 ? 8.342 -5.750 -43.538 1.00 90.50 100 ALA A C 1
ATOM 801 O O . ALA A 1 100 ? 7.586 -6.325 -44.314 1.00 90.50 100 ALA A O 1
ATOM 802 N N . PHE A 1 101 ? 7.946 -5.358 -42.322 1.00 90.62 101 PHE A N 1
ATOM 803 C CA . PHE A 1 101 ? 6.606 -5.626 -41.781 1.00 90.62 101 PHE A CA 1
ATOM 804 C C . PHE A 1 101 ? 5.471 -4.995 -42.588 1.00 90.62 101 PHE A C 1
ATOM 806 O O . PHE A 1 101 ? 4.407 -5.598 -42.704 1.00 90.62 101 PHE A O 1
ATOM 813 N N . GLN A 1 102 ? 5.692 -3.818 -43.174 1.00 88.62 102 GLN A N 1
ATOM 814 C CA . GLN A 1 102 ? 4.708 -3.176 -44.052 1.00 88.62 102 GLN A CA 1
ATOM 815 C C . GLN A 1 102 ? 4.438 -3.965 -45.340 1.00 88.62 102 GLN A C 1
ATOM 817 O O . GLN A 1 102 ? 3.377 -3.803 -45.932 1.00 88.62 102 GLN A O 1
ATOM 822 N N . ASN A 1 103 ? 5.388 -4.798 -45.769 1.00 85.50 103 ASN A N 1
ATOM 823 C CA . ASN A 1 103 ? 5.290 -5.601 -46.987 1.00 85.50 103 ASN A CA 1
ATOM 824 C C . ASN A 1 103 ? 4.894 -7.060 -46.713 1.00 85.50 103 ASN A C 1
ATOM 826 O O . ASN A 1 103 ? 4.863 -7.866 -47.642 1.00 85.50 103 ASN A O 1
ATOM 830 N N . ILE A 1 104 ? 4.624 -7.415 -45.453 1.00 88.81 104 ILE A N 1
ATOM 831 C CA . ILE A 1 104 ? 4.057 -8.719 -45.115 1.00 88.81 104 ILE A CA 1
ATOM 832 C C . ILE A 1 104 ? 2.578 -8.691 -45.482 1.00 88.81 104 ILE A C 1
ATOM 834 O O . ILE A 1 104 ? 1.846 -7.796 -45.061 1.00 88.81 104 ILE A O 1
ATOM 838 N N . ASP A 1 105 ? 2.154 -9.680 -46.262 1.00 83.50 105 ASP A N 1
ATOM 839 C CA . ASP A 1 105 ? 0.741 -9.927 -46.500 1.00 83.50 105 ASP A CA 1
ATOM 840 C C . ASP A 1 105 ? 0.140 -10.620 -45.275 1.00 83.50 105 ASP A C 1
ATOM 842 O O . ASP A 1 105 ? 0.583 -11.696 -44.869 1.00 83.50 105 ASP A O 1
ATOM 846 N N . TRP A 1 106 ? -0.836 -9.961 -44.660 1.00 83.44 106 TRP A N 1
ATOM 847 C CA . TRP A 1 106 ? -1.540 -10.447 -43.475 1.00 83.44 106 TRP A CA 1
ATOM 848 C C . TRP A 1 106 ? -2.874 -11.110 -43.833 1.00 83.44 106 TRP A C 1
ATOM 850 O O . TRP A 1 106 ? -3.629 -11.444 -42.929 1.00 83.44 106 TRP A O 1
ATOM 860 N N . SER A 1 107 ? -3.192 -11.292 -45.121 1.00 85.81 107 SER A N 1
ATOM 861 C CA . SER A 1 107 ? -4.469 -11.873 -45.562 1.00 85.81 107 SER A CA 1
ATOM 862 C C . SER A 1 107 ? -4.734 -13.287 -45.040 1.00 85.81 107 SER A C 1
ATOM 864 O O . SER A 1 107 ? -5.889 -13.711 -44.999 1.00 85.81 107 SER A O 1
ATOM 866 N N . ASP A 1 108 ? -3.673 -14.001 -44.662 1.00 73.19 108 ASP A N 1
ATOM 867 C CA . ASP A 1 108 ? -3.700 -15.416 -44.288 1.00 73.19 108 ASP A CA 1
ATOM 868 C C . ASP A 1 108 ? -3.557 -15.645 -42.766 1.00 73.19 108 ASP A C 1
ATOM 870 O O . ASP A 1 108 ? -3.358 -16.783 -42.329 1.00 73.19 108 ASP A O 1
ATOM 874 N N . ILE A 1 109 ? -3.646 -14.579 -41.954 1.00 63.41 109 ILE A N 1
ATOM 875 C CA . ILE A 1 109 ? -3.642 -14.610 -40.476 1.00 63.41 109 ILE A CA 1
ATOM 876 C C . ILE A 1 109 ? -4.971 -14.065 -39.952 1.00 63.41 109 ILE A C 1
ATOM 878 O O . ILE A 1 109 ? -5.560 -14.736 -39.073 1.00 63.41 109 ILE A O 1
#

Organism: NCBI:txid2755281

Radius of gyration: 25.17 Å; Cα contacts (8 Å, |Δi|>4): 83; chains: 1; bounding box: 46×31×72 Å

Sequence (109 aa):
MATSSSKTTALLNFLDFNCLCQKNKILNLNDRLLDLIITSDSIDATVSRKIDPVVDEDSHHPCLEFEILVREHREVRFKTDNTSLKYQFPKADFPGMYAAFQNIDWSDI

pLDDT: mean 85.88, std 11.93, range [39.66, 97.06]

Secondary structure (DSSP, 8-state):
-PPPPHHHHHHHHHHHHTTEEE------TTS------EEETTS-EEEEE-SS-SSPPPTTSPPEEEEE-------------TTS----GGGS-HHHHHHHHHTS--TT-

Mean predicted aligned error: 13.36 Å